Protein AF-F5AKA3-F1 (afdb_monomer)

Structure (mmCIF, N/CA/C/O backbone):
data_AF-F5AKA3-F1
#
_entry.id   AF-F5AKA3-F1
#
loop_
_atom_site.group_PDB
_atom_site.id
_atom_site.type_symbol
_atom_site.label_atom_id
_atom_site.label_alt_id
_atom_site.label_comp_id
_atom_site.label_asym_id
_atom_site.label_entity_id
_atom_site.label_seq_id
_atom_site.pdbx_PDB_ins_code
_atom_site.Cartn_x
_atom_site.Cartn_y
_atom_site.Cartn_z
_atom_site.occupancy
_atom_site.B_iso_or_equiv
_atom_site.auth_seq_id
_atom_site.auth_comp_id
_atom_site.auth_asym_id
_atom_site.auth_atom_id
_atom_site.pdbx_PDB_model_num
ATOM 1 N N . ARG A 1 1 ? -13.454 12.935 32.937 1.00 78.31 1 ARG A N 1
ATOM 2 C CA . ARG A 1 1 ? -14.042 13.046 31.568 1.00 78.31 1 ARG A CA 1
ATOM 3 C C . ARG A 1 1 ? -13.065 12.608 30.468 1.00 78.31 1 ARG A C 1
ATOM 5 O O . ARG A 1 1 ? -13.502 11.874 29.598 1.00 78.31 1 ARG A O 1
ATOM 12 N N . ARG A 1 2 ? -11.778 13.005 30.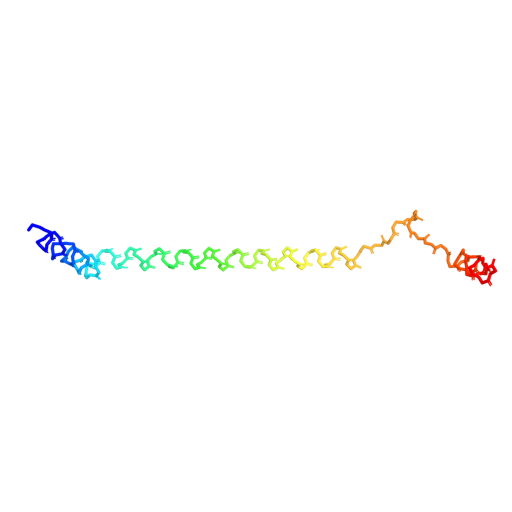496 1.00 87.81 2 ARG A N 1
ATOM 13 C CA . ARG A 1 2 ? -10.754 12.536 29.528 1.00 87.81 2 ARG A CA 1
ATOM 14 C C . ARG A 1 2 ? -10.508 11.027 29.575 1.00 87.81 2 ARG A C 1
ATOM 16 O O . ARG A 1 2 ? -10.615 10.389 28.541 1.00 87.81 2 ARG A O 1
ATOM 23 N N . GLU A 1 3 ? -10.299 10.471 30.763 1.00 89.75 3 GLU A N 1
ATOM 24 C CA . GLU A 1 3 ? -10.071 9.028 30.959 1.00 89.75 3 GLU A CA 1
ATOM 25 C C . GLU A 1 3 ? -11.210 8.182 30.382 1.00 89.75 3 GLU A C 1
ATOM 27 O O . GLU A 1 3 ? -10.977 7.234 29.649 1.00 89.75 3 GLU A O 1
ATOM 32 N N . TYR A 1 4 ? -12.461 8.591 30.615 1.00 92.69 4 TYR A N 1
ATOM 33 C CA . TYR A 1 4 ? 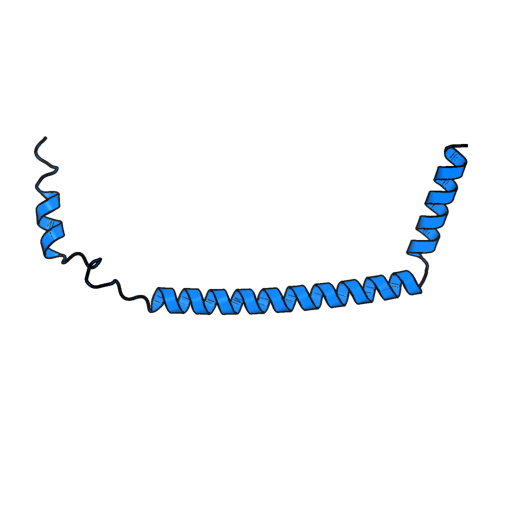-13.631 7.943 30.018 1.00 92.69 4 TYR A CA 1
ATOM 34 C C . TYR A 1 4 ? -13.607 7.963 28.479 1.00 92.69 4 TYR A C 1
ATOM 36 O O . TYR A 1 4 ? -13.997 7.002 27.829 1.00 92.69 4 TYR A O 1
ATOM 44 N N . ILE A 1 5 ? -13.141 9.054 27.868 1.00 94.56 5 ILE A N 1
ATOM 45 C CA . ILE A 1 5 ? -13.020 9.130 26.407 1.00 94.56 5 ILE A CA 1
ATOM 46 C C . ILE A 1 5 ? -11.901 8.203 25.916 1.00 94.56 5 ILE A C 1
ATOM 48 O O . ILE A 1 5 ? -12.054 7.561 24.880 1.00 94.56 5 ILE A O 1
ATOM 52 N N . GLU A 1 6 ? -10.787 8.116 26.640 1.00 94.50 6 GLU A N 1
ATOM 53 C CA . GLU A 1 6 ? -9.680 7.213 26.310 1.00 94.50 6 GLU A CA 1
ATOM 54 C C . GLU A 1 6 ? -10.082 5.744 26.426 1.00 94.50 6 GLU A C 1
ATOM 56 O O . GLU A 1 6 ? -9.805 4.973 25.509 1.00 94.50 6 GLU A O 1
ATOM 61 N N . THR A 1 7 ? -10.811 5.358 27.474 1.00 93.25 7 THR A N 1
ATOM 62 C CA . THR A 1 7 ? -11.304 3.982 27.612 1.00 93.25 7 THR A CA 1
ATOM 63 C C . THR A 1 7 ? -12.311 3.625 26.521 1.00 93.25 7 THR A C 1
ATOM 65 O O . THR A 1 7 ? -12.232 2.537 25.952 1.00 93.25 7 THR A O 1
ATOM 68 N N . VAL A 1 8 ? -13.206 4.547 26.150 1.00 94.81 8 VAL A N 1
ATOM 69 C CA . VAL A 1 8 ? -14.145 4.349 25.031 1.00 94.81 8 VAL A CA 1
ATOM 70 C C . VAL A 1 8 ? -13.405 4.230 23.697 1.00 94.81 8 VAL A C 1
ATOM 72 O O . VAL A 1 8 ? -13.745 3.368 22.885 1.00 94.81 8 VAL A O 1
ATOM 75 N N . ARG A 1 9 ? -12.365 5.042 23.467 1.00 93.31 9 ARG A N 1
ATOM 76 C CA . ARG A 1 9 ? -11.510 4.921 22.274 1.00 93.31 9 ARG A CA 1
ATOM 77 C C . ARG A 1 9 ? -10.786 3.578 22.238 1.00 93.31 9 ARG A C 1
ATOM 79 O O . ARG A 1 9 ? -10.838 2.905 21.213 1.00 93.31 9 ARG A O 1
ATOM 86 N N . GLY A 1 10 ? -10.191 3.153 23.352 1.00 95.12 10 GLY A N 1
ATOM 87 C CA . GLY A 1 10 ? -9.531 1.851 23.463 1.00 95.12 10 GLY A CA 1
ATOM 88 C C . GLY A 1 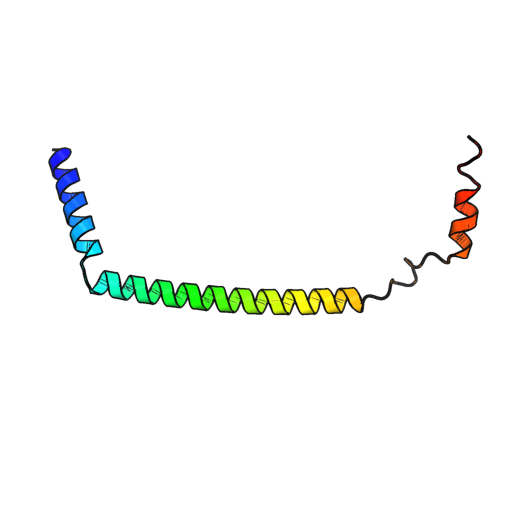10 ? -10.488 0.683 23.209 1.00 95.12 10 GLY A C 1
ATOM 89 O O . GLY A 1 10 ? -10.152 -0.252 22.482 1.00 95.12 10 GLY A O 1
ATOM 90 N N . LEU A 1 11 ? -11.718 0.764 23.726 1.00 94.44 11 LEU A N 1
ATOM 91 C CA . LEU A 1 11 ? -12.750 -0.238 23.469 1.00 94.44 11 LEU A CA 1
ATOM 92 C C . LEU A 1 11 ? -13.149 -0.273 21.986 1.00 94.44 11 LEU A C 1
ATOM 94 O O . LEU A 1 11 ? -13.257 -1.352 21.406 1.00 94.44 11 LEU A O 1
ATOM 98 N N . ALA A 1 12 ? -13.313 0.888 21.349 1.00 93.94 12 ALA A N 1
ATOM 99 C CA . ALA A 1 12 ? -13.627 0.969 19.924 1.00 93.94 12 ALA A CA 1
ATOM 100 C C . ALA A 1 12 ? -12.514 0.362 19.052 1.00 93.94 12 ALA A C 1
ATOM 102 O O . ALA A 1 12 ? -12.799 -0.374 18.105 1.00 93.94 12 ALA A O 1
ATOM 103 N N . GLU A 1 13 ? -11.247 0.613 19.386 1.00 93.50 13 GLU A N 1
ATOM 104 C CA . GLU A 1 13 ? -10.109 -0.009 18.704 1.00 93.50 13 GLU A CA 1
ATOM 105 C C . GLU A 1 13 ? -10.078 -1.525 18.887 1.00 93.50 13 GLU A C 1
ATOM 107 O O . GLU A 1 13 ? -9.849 -2.257 17.922 1.00 93.50 13 GLU A O 1
ATOM 112 N N . PHE A 1 14 ? -10.328 -2.009 20.103 1.00 93.81 14 PHE A N 1
ATOM 113 C CA . PHE A 1 14 ? -10.368 -3.437 20.399 1.00 93.81 14 PHE A CA 1
ATOM 114 C C . PHE A 1 14 ? -11.470 -4.148 19.606 1.00 93.81 14 PHE A C 1
ATOM 116 O O . PHE A 1 14 ? -11.213 -5.174 18.974 1.00 93.81 14 PHE A O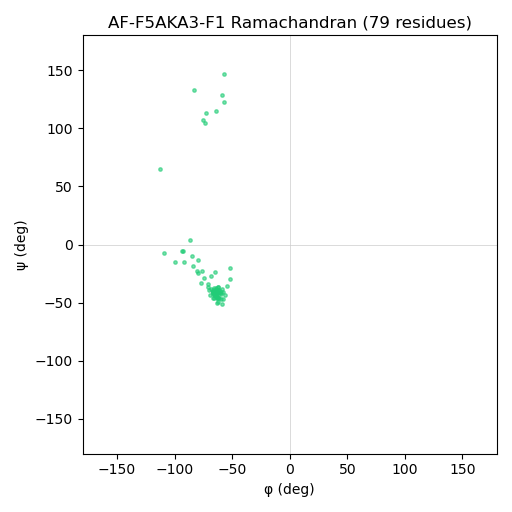 1
ATOM 123 N N . VAL A 1 15 ? -12.676 -3.574 19.570 1.00 94.38 15 VAL A N 1
ATOM 124 C CA . VAL A 1 15 ? -13.795 -4.109 18.782 1.00 94.38 15 VAL A CA 1
ATOM 125 C C . VAL A 1 15 ? -13.456 -4.092 17.294 1.00 94.38 15 VAL A C 1
ATOM 127 O O . VAL A 1 15 ? -13.622 -5.105 16.623 1.00 94.38 15 VAL A O 1
ATOM 130 N N . LYS A 1 16 ? -12.894 -2.994 16.775 1.00 94.25 16 LYS A N 1
ATOM 131 C CA . LYS A 1 16 ? -12.502 -2.885 15.363 1.00 94.25 16 LYS A CA 1
ATOM 132 C C . LYS A 1 16 ? -11.436 -3.908 14.963 1.00 94.25 16 LYS A C 1
ATOM 134 O O . LYS A 1 16 ? -11.514 -4.452 13.867 1.00 94.25 16 LYS A O 1
ATOM 139 N N . LYS A 1 17 ? -10.457 -4.182 15.833 1.00 91.94 17 LYS A N 1
ATOM 140 C CA . LYS A 1 17 ? -9.415 -5.198 15.597 1.00 91.94 17 LYS A CA 1
ATOM 141 C C . LYS A 1 17 ? -9.965 -6.623 15.614 1.00 91.94 17 LYS A C 1
ATOM 143 O O . LYS A 1 17 ? -9.376 -7.494 14.989 1.00 91.94 17 LYS A O 1
ATOM 148 N N . ARG A 1 18 ? -11.058 -6.870 16.342 1.00 91.50 18 ARG A N 1
ATOM 149 C CA . ARG A 1 18 ? -11.667 -8.202 16.483 1.00 91.50 18 ARG A CA 1
ATOM 150 C C . ARG A 1 18 ? -12.872 -8.443 15.582 1.00 91.50 18 ARG A C 1
ATOM 152 O O . ARG A 1 18 ? -13.280 -9.594 15.440 1.00 91.50 18 ARG A O 1
ATOM 159 N N . ASP A 1 19 ? -13.457 -7.402 14.998 1.00 95.31 19 ASP A N 1
ATOM 160 C CA . ASP A 1 19 ? -14.583 -7.546 14.081 1.00 95.31 19 ASP A CA 1
ATOM 161 C C . ASP A 1 19 ? -14.128 -8.315 12.836 1.00 95.31 19 ASP A C 1
ATOM 163 O O . ASP A 1 19 ? -13.303 -7.848 12.045 1.00 95.31 19 ASP A O 1
ATOM 167 N N . LYS A 1 20 ? -14.693 -9.513 12.661 1.00 93.12 20 LYS A N 1
ATOM 168 C CA . LYS A 1 20 ? -14.375 -10.423 11.560 1.00 93.12 20 LYS A CA 1
ATOM 169 C C . LYS A 1 20 ? -14.525 -9.753 10.192 1.00 93.12 20 LYS A C 1
ATOM 171 O O . LYS A 1 20 ? -13.705 -9.989 9.315 1.00 93.12 20 LYS A O 1
ATOM 176 N N . ARG A 1 21 ? -15.503 -8.858 10.024 1.00 93.31 21 ARG A N 1
ATOM 177 C CA . ARG A 1 21 ? -15.735 -8.141 8.760 1.00 93.31 21 ARG A CA 1
ATOM 178 C C . ARG A 1 21 ? -14.613 -7.157 8.462 1.00 93.31 21 ARG A C 1
ATOM 180 O O . ARG A 1 21 ? -14.219 -7.012 7.310 1.00 93.31 21 ARG A O 1
ATOM 187 N N . VAL A 1 22 ? -14.093 -6.492 9.493 1.00 93.19 22 VAL A N 1
ATOM 188 C CA . VAL A 1 22 ? -12.969 -5.559 9.352 1.00 93.19 22 VAL A CA 1
ATOM 189 C C . VAL A 1 22 ? -11.699 -6.324 9.009 1.00 93.19 22 VAL A C 1
ATOM 191 O O . VAL A 1 22 ? -10.994 -5.913 8.091 1.00 93.19 22 VAL A O 1
ATOM 194 N N . ILE A 1 23 ? -11.450 -7.450 9.682 1.00 93.75 23 ILE A N 1
ATOM 195 C CA . ILE A 1 23 ? -10.316 -8.335 9.384 1.00 93.75 23 ILE A CA 1
ATOM 196 C C . ILE A 1 23 ? -10.394 -8.828 7.936 1.00 93.75 23 ILE A C 1
ATOM 198 O O . ILE A 1 23 ? -9.438 -8.670 7.181 1.00 93.75 23 ILE A O 1
ATOM 202 N N . ASP A 1 24 ? -11.543 -9.362 7.521 1.00 94.56 24 ASP A N 1
ATOM 203 C CA . ASP A 1 24 ? -11.723 -9.904 6.172 1.00 94.56 24 ASP A CA 1
ATOM 204 C C . ASP A 1 24 ? -11.583 -8.815 5.105 1.00 94.56 24 ASP A C 1
ATOM 206 O O . ASP A 1 24 ? -10.967 -9.031 4.062 1.00 94.56 24 ASP A O 1
ATOM 210 N N . MET A 1 25 ? -12.103 -7.616 5.369 1.00 93.44 25 MET A N 1
ATOM 211 C CA . MET A 1 25 ? -11.945 -6.471 4.475 1.00 93.44 25 MET A CA 1
ATOM 212 C C . MET A 1 25 ? -10.487 -5.993 4.398 1.00 93.44 25 MET A C 1
ATOM 214 O O . MET A 1 25 ? -10.007 -5.678 3.310 1.00 93.44 25 MET A O 1
ATOM 218 N N . GLN A 1 26 ? -9.764 -5.950 5.522 1.00 91.50 26 GLN A N 1
ATOM 219 C CA . GLN A 1 26 ? -8.341 -5.598 5.547 1.00 91.50 26 GLN A CA 1
ATOM 220 C C . GLN A 1 26 ? -7.494 -6.622 4.793 1.00 91.50 26 GLN A C 1
ATOM 222 O O . GLN A 1 26 ? -6.628 -6.220 4.021 1.00 91.50 26 GLN A O 1
ATOM 227 N N . MET A 1 27 ? -7.786 -7.914 4.959 1.00 93.12 27 MET A N 1
ATOM 228 C CA . MET A 1 27 ? -7.097 -8.994 4.257 1.00 93.12 27 MET A CA 1
ATOM 229 C C . MET A 1 27 ? -7.353 -8.943 2.745 1.00 93.12 27 MET A C 1
ATOM 231 O O . MET A 1 27 ? -6.422 -9.064 1.955 1.00 93.12 27 MET A O 1
ATOM 235 N N . LYS A 1 28 ? -8.596 -8.688 2.316 1.00 93.75 28 LYS A N 1
ATOM 236 C CA . LYS A 1 28 ? -8.905 -8.480 0.889 1.00 93.75 28 LYS A CA 1
ATOM 237 C C . LYS A 1 28 ? -8.131 -7.294 0.319 1.00 93.75 28 LYS A C 1
ATOM 239 O O . LYS A 1 28 ? -7.480 -7.423 -0.712 1.00 93.75 28 LYS A O 1
ATOM 244 N N . ARG A 1 29 ? -8.128 -6.164 1.032 1.00 93.19 29 ARG A N 1
ATOM 245 C CA . ARG A 1 29 ? -7.399 -4.963 0.614 1.00 93.19 29 ARG A CA 1
ATOM 246 C C . ARG A 1 29 ? -5.890 -5.195 0.541 1.00 93.19 29 ARG A C 1
ATOM 248 O O . ARG A 1 29 ? -5.256 -4.681 -0.375 1.00 93.19 29 ARG A O 1
ATOM 255 N N . SER A 1 30 ? -5.298 -5.930 1.484 1.00 91.88 30 SER A N 1
ATOM 256 C CA . SER A 1 30 ? -3.861 -6.224 1.441 1.00 91.88 30 SER A CA 1
ATOM 257 C C . SER A 1 30 ? -3.504 -7.103 0.248 1.00 91.88 30 SER A C 1
ATOM 259 O O . SER A 1 30 ? -2.532 -6.802 -0.434 1.00 91.88 30 SER A O 1
ATOM 261 N N . VAL A 1 31 ? -4.322 -8.116 -0.054 1.00 92.50 31 VAL A N 1
ATOM 262 C CA . VAL A 1 31 ? -4.122 -8.992 -1.219 1.00 92.50 31 VAL A CA 1
ATOM 263 C C . VAL A 1 31 ? -4.246 -8.212 -2.531 1.00 92.50 31 VAL A C 1
ATOM 265 O O . VAL A 1 31 ? -3.403 -8.352 -3.413 1.00 92.50 31 VAL A O 1
ATOM 268 N N . GLU A 1 32 ? -5.246 -7.338 -2.665 1.00 92.00 32 GLU A N 1
ATOM 269 C CA . GLU A 1 32 ? -5.395 -6.488 -3.856 1.00 92.00 32 GLU A CA 1
ATOM 270 C C . GLU A 1 32 ? -4.217 -5.519 -4.033 1.00 92.00 32 GLU A C 1
ATOM 272 O O . GLU A 1 32 ? -3.712 -5.340 -5.143 1.00 92.00 32 GLU A O 1
ATOM 277 N N . MET A 1 33 ? -3.746 -4.912 -2.940 1.00 90.38 33 MET A N 1
ATOM 278 C CA . MET A 1 33 ? -2.591 -4.011 -2.966 1.00 90.38 33 MET A CA 1
ATOM 279 C C . MET A 1 33 ? -1.291 -4.742 -3.311 1.00 90.38 33 MET A C 1
ATOM 281 O O . MET A 1 33 ? -0.467 -4.199 -4.046 1.00 90.38 33 MET A O 1
ATOM 285 N N . GLU A 1 34 ? -1.099 -5.959 -2.803 1.00 88.50 34 GLU A N 1
ATOM 286 C CA . GLU A 1 34 ? 0.059 -6.794 -3.124 1.00 88.50 34 GLU A CA 1
ATOM 287 C C . GLU A 1 34 ? 0.053 -7.205 -4.598 1.00 88.50 34 GLU A C 1
ATOM 289 O O . GLU A 1 34 ? 1.051 -7.001 -5.289 1.00 88.50 34 GLU A O 1
ATOM 294 N N . LYS A 1 35 ? -1.099 -7.650 -5.111 1.00 91.50 35 LYS A N 1
ATOM 295 C CA . LYS A 1 35 ? -1.273 -7.972 -6.530 1.00 91.50 35 LYS A CA 1
ATOM 296 C C . LYS A 1 35 ? -0.958 -6.774 -7.427 1.00 91.50 35 LYS A C 1
ATOM 298 O O . LYS A 1 35 ? -0.189 -6.893 -8.377 1.00 91.50 35 LYS A O 1
ATOM 303 N N . LYS A 1 36 ? -1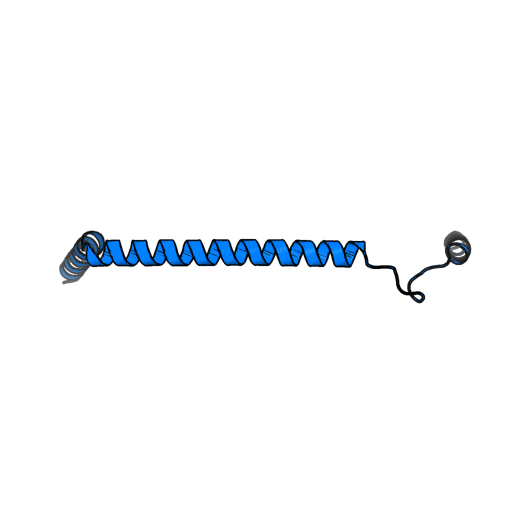.480 -5.590 -7.092 1.00 91.56 36 LYS A N 1
ATOM 304 C CA . LYS A 1 36 ? -1.184 -4.359 -7.839 1.00 91.56 36 LYS A CA 1
ATOM 305 C C . LYS A 1 36 ? 0.312 -4.025 -7.817 1.00 91.56 36 LYS A C 1
ATOM 307 O O . LYS A 1 36 ? 0.878 -3.649 -8.841 1.00 91.56 36 LYS A O 1
ATOM 312 N N . ARG A 1 37 ? 0.966 -4.181 -6.664 1.00 91.56 37 ARG A N 1
ATOM 313 C CA . ARG A 1 37 ? 2.404 -3.925 -6.513 1.00 91.56 37 ARG A CA 1
ATOM 314 C C . ARG A 1 37 ? 3.249 -4.901 -7.331 1.00 91.56 37 ARG A C 1
ATOM 316 O O . ARG A 1 37 ? 4.274 -4.503 -7.882 1.00 91.56 37 ARG A O 1
ATOM 323 N N . GLU A 1 38 ? 2.836 -6.160 -7.418 1.00 88.44 38 GLU A N 1
ATOM 324 C CA . GLU A 1 38 ? 3.499 -7.154 -8.258 1.00 88.44 38 GLU A CA 1
ATOM 325 C C . GLU A 1 38 ? 3.354 -6.822 -9.748 1.00 88.44 38 GLU A C 1
ATOM 327 O O . GLU A 1 38 ? 4.358 -6.786 -10.459 1.00 88.44 38 GLU A O 1
ATOM 332 N N . GLU A 1 39 ? 2.149 -6.475 -10.203 1.00 88.38 39 GLU A N 1
ATOM 333 C CA . GLU A 1 39 ? 1.898 -6.057 -11.588 1.00 88.38 39 GLU A CA 1
ATOM 334 C C . GLU A 1 39 ? 2.716 -4.813 -11.977 1.00 88.38 39 GLU A C 1
ATOM 336 O O . GLU A 1 39 ? 3.305 -4.759 -13.060 1.00 88.38 39 GLU A O 1
ATOM 341 N N . GLU A 1 40 ? 2.809 -3.818 -11.092 1.00 87.31 40 GLU A N 1
ATOM 342 C CA . GLU A 1 40 ? 3.646 -2.629 -11.302 1.00 87.31 40 GLU A CA 1
ATOM 343 C C . GLU A 1 40 ? 5.137 -2.978 -11.363 1.00 87.31 40 GLU A C 1
ATOM 345 O O . GLU A 1 40 ? 5.875 -2.413 -12.174 1.00 87.31 40 GLU A O 1
ATOM 350 N N . ARG A 1 41 ? 5.594 -3.934 -10.545 1.00 88.81 41 ARG A N 1
ATOM 351 C CA . ARG A 1 41 ? 6.984 -4.400 -10.564 1.00 88.81 41 ARG A CA 1
ATOM 352 C C . ARG A 1 41 ? 7.320 -5.101 -11.880 1.00 88.81 41 ARG A C 1
ATOM 354 O O . ARG A 1 41 ? 8.385 -4.836 -12.433 1.00 88.81 41 ARG A O 1
ATOM 361 N N . VAL A 1 42 ? 6.424 -5.947 -12.389 1.00 89.00 42 VAL A N 1
ATOM 362 C CA . VAL A 1 42 ? 6.599 -6.634 -13.679 1.00 89.00 42 VAL A CA 1
ATOM 363 C C . VAL A 1 42 ? 6.652 -5.620 -14.821 1.00 89.00 42 VAL A C 1
ATOM 365 O O . VAL A 1 42 ? 7.626 -5.600 -15.570 1.00 89.00 42 VAL A O 1
ATOM 368 N N . LYS A 1 43 ? 5.688 -4.693 -14.886 1.00 87.81 43 LYS A N 1
ATOM 369 C CA . LYS A 1 43 ? 5.676 -3.620 -15.896 1.00 87.81 43 LYS A CA 1
ATOM 370 C C . LYS A 1 43 ? 6.941 -2.766 -15.846 1.00 87.81 43 LYS A C 1
ATOM 372 O O . LYS A 1 43 ? 7.508 -2.423 -16.880 1.00 87.81 43 LYS A O 1
ATOM 377 N N . LYS A 1 44 ? 7.424 -2.435 -14.645 1.00 87.06 44 LYS A N 1
ATOM 378 C CA . LYS A 1 44 ? 8.671 -1.679 -14.476 1.00 87.06 44 LYS A CA 1
ATOM 379 C C . LYS A 1 44 ? 9.887 -2.462 -14.979 1.00 87.06 44 LYS A C 1
ATOM 381 O O . LYS A 1 44 ? 10.768 -1.862 -15.589 1.00 87.06 44 LYS A O 1
ATOM 386 N N . ALA A 1 45 ? 9.937 -3.771 -14.740 1.00 87.62 45 ALA A N 1
ATOM 387 C CA . ALA A 1 45 ? 11.019 -4.627 -15.217 1.00 87.62 45 ALA A CA 1
ATOM 388 C C . ALA A 1 45 ? 11.029 -4.741 -16.751 1.00 87.62 45 ALA A C 1
ATOM 390 O O . ALA A 1 45 ? 12.088 -4.614 -17.362 1.00 87.62 45 ALA A O 1
ATOM 391 N N . GLU A 1 46 ? 9.863 -4.893 -17.384 1.00 85.12 46 GLU A N 1
ATOM 392 C CA . GLU A 1 46 ? 9.746 -4.914 -18.848 1.00 85.12 46 GLU A CA 1
ATOM 393 C C . GLU A 1 46 ? 10.171 -3.584 -19.474 1.00 85.12 46 GLU A C 1
ATOM 395 O O . GLU A 1 46 ? 10.986 -3.565 -20.396 1.00 85.12 46 GLU A O 1
ATOM 400 N N . MET A 1 47 ? 9.706 -2.460 -18.923 1.00 82.50 47 MET A N 1
ATOM 401 C CA . MET A 1 47 ? 10.105 -1.129 -19.389 1.00 82.50 47 MET A CA 1
ATOM 402 C C . MET A 1 47 ? 11.609 -0.883 -19.224 1.00 82.50 47 MET A C 1
ATOM 404 O O . MET A 1 47 ? 12.232 -0.265 -20.086 1.00 82.50 47 MET A O 1
ATOM 408 N N . ALA A 1 48 ? 12.216 -1.385 -18.144 1.00 81.69 48 ALA A N 1
ATOM 409 C CA . ALA A 1 48 ? 13.661 -1.312 -17.949 1.00 81.69 48 ALA A CA 1
ATOM 410 C C . ALA A 1 48 ? 14.418 -2.158 -18.983 1.00 81.69 48 ALA A C 1
ATOM 412 O O . ALA A 1 48 ? 15.415 -1.688 -19.528 1.00 81.69 48 ALA A O 1
ATOM 413 N N . ARG A 1 49 ? 13.923 -3.362 -19.306 1.00 80.56 49 ARG A N 1
ATOM 414 C CA . ARG A 1 49 ? 14.518 -4.224 -20.336 1.00 80.56 49 ARG A CA 1
ATOM 415 C C . ARG A 1 49 ? 14.449 -3.577 -21.716 1.00 80.56 49 ARG A C 1
ATOM 417 O O . ARG A 1 49 ? 15.464 -3.524 -22.397 1.00 80.56 49 ARG A O 1
ATOM 424 N N . LEU A 1 50 ? 13.294 -3.024 -22.087 1.00 81.69 50 LEU A N 1
ATOM 425 C CA . LEU A 1 50 ? 13.117 -2.306 -23.352 1.00 81.69 50 LEU A CA 1
ATOM 426 C C . LEU A 1 50 ? 14.012 -1.066 -23.432 1.00 81.69 50 LEU A C 1
ATOM 428 O O . LEU A 1 50 ? 14.586 -0.786 -24.480 1.00 81.69 50 LEU A O 1
ATOM 432 N N . LYS A 1 51 ? 14.179 -0.329 -22.325 1.00 80.00 51 LYS A N 1
ATOM 433 C CA . LYS A 1 51 ? 15.096 0.817 -22.275 1.00 80.00 51 LYS A CA 1
ATOM 434 C C . LYS A 1 51 ? 16.557 0.384 -22.414 1.00 80.00 51 LYS A C 1
ATOM 436 O O . LYS A 1 51 ? 17.306 1.054 -23.113 1.00 80.00 51 LYS A O 1
ATOM 441 N N . ALA A 1 52 ? 16.951 -0.719 -21.779 1.00 80.69 52 ALA A N 1
ATOM 442 C CA . ALA A 1 52 ? 18.299 -1.272 -21.893 1.00 80.69 52 ALA A CA 1
ATOM 443 C C . ALA A 1 52 ? 18.584 -1.798 -23.308 1.00 80.69 52 ALA A C 1
ATOM 445 O O . ALA A 1 52 ? 19.656 -1.552 -23.847 1.00 80.69 52 ALA A O 1
ATOM 446 N N . GLU A 1 53 ? 17.615 -2.464 -23.936 1.00 76.75 53 GLU A N 1
ATOM 447 C CA . GLU A 1 53 ? 17.711 -2.928 -25.322 1.00 76.75 53 GLU A CA 1
ATOM 448 C C . GLU A 1 53 ? 17.797 -1.750 -26.299 1.00 76.75 53 GLU A C 1
ATOM 450 O O . GLU A 1 53 ? 18.681 -1.727 -27.148 1.00 76.75 53 GLU A O 1
ATOM 455 N N . ARG A 1 54 ? 16.968 -0.716 -26.110 1.00 75.94 54 ARG A N 1
ATOM 456 C CA . ARG A 1 54 ? 17.032 0.526 -26.890 1.00 75.94 54 ARG A CA 1
ATOM 457 C C . ARG A 1 54 ? 18.352 1.273 -26.706 1.00 75.94 54 ARG A C 1
ATOM 459 O O . ARG A 1 54 ? 18.826 1.867 -27.661 1.00 75.94 54 ARG A O 1
ATOM 466 N N . ALA A 1 55 ? 18.928 1.261 -25.505 1.00 74.94 55 ALA A N 1
ATOM 467 C CA . ALA A 1 55 ? 20.240 1.852 -25.247 1.00 74.94 55 ALA A CA 1
ATOM 468 C C . ALA A 1 55 ? 21.372 1.028 -25.879 1.00 74.94 55 ALA A C 1
ATOM 470 O O . ALA A 1 55 ? 22.322 1.599 -26.390 1.00 74.94 55 ALA A O 1
ATOM 471 N N . ARG A 1 56 ? 21.264 -0.306 -25.887 1.00 74.50 56 ARG A N 1
ATOM 472 C CA . ARG A 1 56 ? 22.244 -1.189 -26.538 1.00 74.50 56 ARG A CA 1
ATOM 473 C C . ARG A 1 56 ? 22.181 -1.112 -28.065 1.00 74.50 56 ARG A C 1
ATOM 475 O O . ARG A 1 56 ? 23.204 -1.263 -28.714 1.00 74.50 56 ARG A O 1
ATOM 482 N N . ALA A 1 57 ? 20.989 -0.917 -28.619 1.00 75.88 57 ALA A N 1
ATOM 483 C CA . ALA A 1 57 ? 20.755 -0.718 -30.047 1.00 75.88 57 ALA A CA 1
ATOM 484 C C . ALA A 1 57 ? 20.898 0.752 -30.479 1.00 75.88 57 ALA A C 1
ATOM 486 O O . ALA A 1 57 ? 20.598 1.081 -31.623 1.00 75.88 57 ALA A O 1
ATOM 487 N N . TYR A 1 58 ? 21.284 1.647 -29.564 1.00 70.69 58 TYR A N 1
ATOM 488 C CA . TYR A 1 58 ? 21.546 3.035 -29.906 1.00 70.69 58 TYR A CA 1
ATOM 489 C C . TYR A 1 58 ? 22.887 3.110 -30.635 1.00 70.69 58 TYR A C 1
ATOM 491 O O . TYR A 1 58 ? 23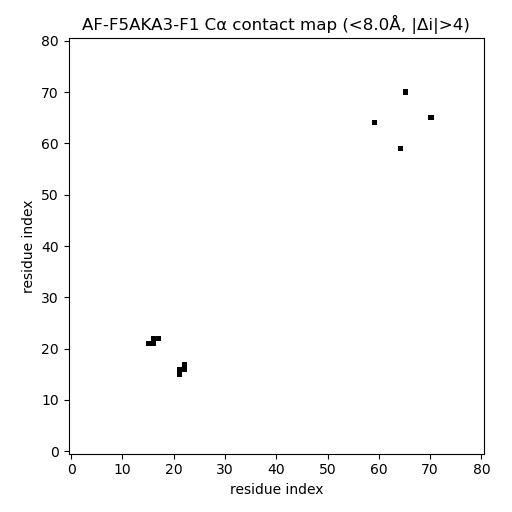.937 2.936 -30.023 1.00 70.69 58 TYR A O 1
ATOM 499 N N . GLU A 1 59 ? 22.835 3.346 -31.940 1.00 68.12 59 GLU A N 1
ATOM 500 C CA . GLU A 1 59 ? 23.992 3.773 -32.721 1.00 68.12 59 GLU A CA 1
ATOM 501 C C . GLU A 1 59 ? 24.135 5.292 -32.583 1.00 68.12 59 GLU A C 1
ATOM 503 O O . GLU A 1 59 ? 23.145 6.028 -32.660 1.00 68.12 59 GLU A O 1
ATOM 508 N N . GLU A 1 60 ? 25.358 5.759 -32.321 1.00 65.56 60 GLU A N 1
ATOM 509 C CA . GLU A 1 60 ? 25.646 7.187 -32.218 1.00 65.56 60 GLU A CA 1
ATOM 510 C C . GLU A 1 60 ? 25.278 7.892 -33.532 1.00 65.56 60 GLU A C 1
ATOM 512 O O . GLU A 1 60 ? 25.689 7.439 -34.605 1.00 65.56 60 GLU A O 1
ATOM 517 N N . PRO A 1 61 ? 24.494 8.984 -33.474 1.00 71.75 61 PRO A N 1
ATOM 518 C CA . PRO A 1 61 ? 24.175 9.771 -34.654 1.00 71.75 61 PRO A CA 1
ATOM 519 C C . PRO A 1 61 ? 25.438 10.276 -35.361 1.00 71.75 61 PRO A C 1
ATOM 521 O O . PRO A 1 61 ? 26.405 10.646 -34.703 1.00 71.75 61 PRO A O 1
ATOM 524 N N . GLU A 1 62 ? 25.382 10.391 -36.690 1.00 54.28 62 GLU A N 1
ATOM 525 C CA . GLU A 1 62 ? 26.501 10.817 -37.557 1.00 54.28 62 GLU A CA 1
ATOM 526 C C . GLU A 1 62 ? 27.166 12.138 -37.106 1.00 54.28 62 GLU A C 1
ATOM 528 O O . GLU A 1 62 ? 28.353 12.339 -37.306 1.00 54.28 62 GLU A O 1
ATOM 533 N N . TRP A 1 63 ? 26.411 13.043 -36.472 1.00 63.19 63 TRP A N 1
ATOM 534 C CA . TRP A 1 63 ? 26.888 14.343 -35.976 1.00 63.19 63 TRP A CA 1
ATOM 535 C C . TRP A 1 63 ? 27.538 14.296 -34.581 1.00 63.19 63 TRP A C 1
ATOM 537 O O . TRP A 1 63 ? 28.079 15.302 -34.132 1.00 63.19 63 TRP A O 1
ATOM 547 N N . ALA A 1 64 ? 27.438 13.166 -33.875 1.00 60.84 64 ALA A N 1
ATOM 548 C CA . ALA A 1 64 ? 28.059 12.916 -32.571 1.00 60.84 64 ALA A CA 1
ATOM 549 C C . ALA A 1 64 ? 29.215 11.899 -32.656 1.00 60.84 64 ALA A C 1
ATOM 551 O O . ALA A 1 64 ? 29.920 11.698 -31.671 1.00 60.84 64 ALA A O 1
ATOM 552 N N . LYS A 1 65 ? 29.407 11.277 -33.828 1.00 56.88 65 LYS A N 1
ATOM 553 C CA . LYS A 1 65 ? 30.553 10.429 -34.151 1.00 56.88 65 LYS A CA 1
ATOM 554 C C . LYS A 1 65 ? 31.764 11.336 -34.360 1.00 56.88 65 LYS A C 1
ATOM 556 O O . LYS A 1 65 ? 31.857 12.022 -35.373 1.00 56.88 65 LYS A O 1
ATOM 561 N N . VAL A 1 66 ? 32.662 11.379 -33.383 1.00 56.47 66 VAL A N 1
ATOM 562 C CA . VAL A 1 66 ? 33.980 11.993 -33.570 1.00 56.47 66 VAL A CA 1
ATOM 563 C C . VAL A 1 66 ? 34.768 11.030 -34.458 1.00 56.47 66 VAL A C 1
ATOM 565 O O . VAL A 1 66 ? 35.007 9.893 -34.058 1.00 56.47 66 VAL A O 1
ATOM 568 N N . GLU A 1 67 ? 35.086 11.429 -35.692 1.00 49.00 67 GLU A N 1
ATOM 569 C CA . GLU A 1 67 ? 36.098 10.728 -36.489 1.00 49.00 67 GLU A CA 1
ATOM 570 C C . GLU A 1 67 ? 37.404 10.737 -35.680 1.00 49.00 67 GLU A C 1
ATOM 572 O O . GLU A 1 67 ? 37.874 11.804 -35.290 1.00 49.00 67 GLU A O 1
ATOM 577 N N . ASP A 1 68 ? 37.953 9.551 -35.397 1.00 49.94 68 ASP A N 1
ATOM 578 C CA . ASP A 1 68 ? 39.197 9.334 -34.631 1.00 49.94 68 ASP A CA 1
ATOM 579 C C . ASP A 1 68 ? 40.384 10.172 -35.169 1.00 49.94 68 ASP A C 1
ATOM 581 O O . ASP A 1 68 ? 41.308 10.468 -34.423 1.00 49.94 68 ASP A O 1
ATOM 585 N N . ASP A 1 69 ? 40.327 10.640 -36.424 1.00 48.72 69 ASP A N 1
ATOM 586 C CA . ASP A 1 69 ? 41.304 11.559 -37.032 1.00 48.72 69 ASP A CA 1
ATOM 587 C C . ASP A 1 69 ? 41.345 12.965 -36.390 1.00 48.72 69 ASP A C 1
ATOM 589 O O . ASP A 1 69 ? 42.361 13.645 -36.484 1.00 48.72 69 ASP A O 1
ATOM 593 N N . VAL A 1 70 ? 40.278 13.434 -35.728 1.00 48.94 70 VAL A N 1
ATOM 594 C CA . VAL A 1 70 ? 40.241 14.784 -35.111 1.00 48.94 70 VAL A CA 1
ATOM 595 C C . VAL A 1 70 ? 40.705 14.761 -33.647 1.00 48.94 70 VAL A C 1
ATOM 597 O O . VAL A 1 70 ? 41.017 15.800 -33.071 1.00 48.94 70 VAL A O 1
ATOM 600 N N . ALA A 1 71 ? 40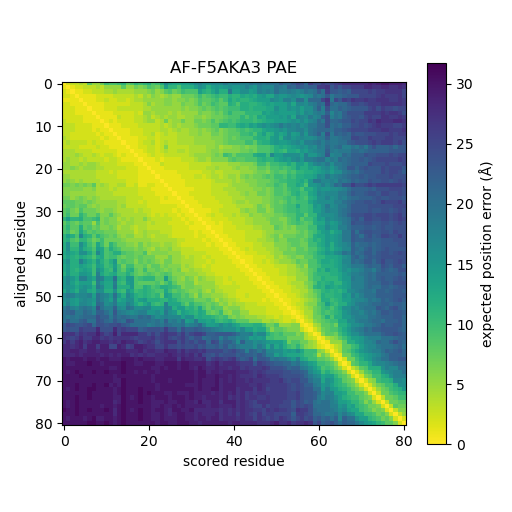.772 13.583 -33.022 1.00 47.88 71 ALA A N 1
ATOM 601 C CA . ALA A 1 71 ? 41.202 13.455 -31.630 1.00 47.88 71 ALA A CA 1
ATOM 602 C C . ALA A 1 71 ? 42.726 13.598 -31.451 1.00 47.88 71 ALA A C 1
ATOM 604 O O . ALA A 1 71 ? 43.167 13.947 -30.357 1.00 47.88 71 ALA A O 1
ATOM 605 N N . GLU A 1 72 ? 43.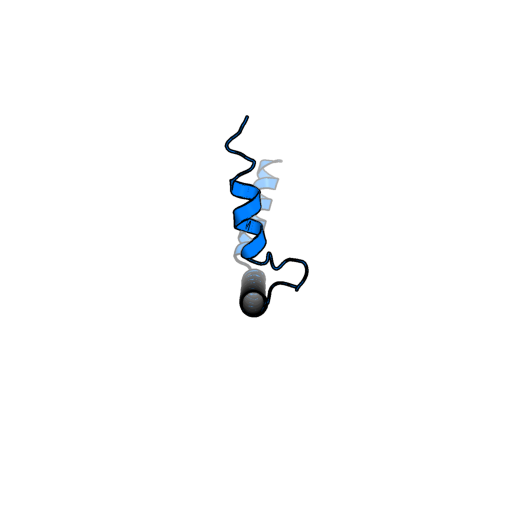520 13.358 -32.500 1.00 48.38 72 GLU A N 1
ATOM 606 C CA . GLU A 1 72 ? 44.981 13.530 -32.466 1.00 48.38 72 GLU A CA 1
ATOM 607 C C . GLU A 1 72 ? 45.388 15.016 -32.564 1.00 48.38 72 GLU A C 1
ATOM 609 O O . GLU A 1 72 ? 46.323 15.434 -31.889 1.00 48.38 72 GLU A O 1
ATOM 614 N N . ASP A 1 73 ? 44.623 15.841 -33.291 1.00 47.44 73 ASP A N 1
ATOM 615 C CA . ASP A 1 73 ? 44.914 17.273 -33.518 1.00 47.44 73 ASP A CA 1
ATOM 616 C C . ASP A 1 73 ? 44.642 18.156 -32.280 1.00 47.44 73 ASP A C 1
ATOM 618 O O . ASP A 1 73 ? 45.317 19.154 -32.051 1.00 47.44 73 ASP A O 1
ATOM 622 N N . VAL A 1 74 ? 43.695 17.766 -31.417 1.00 49.75 74 VAL A N 1
ATOM 623 C CA . VAL A 1 74 ? 43.349 18.533 -30.198 1.00 49.75 74 VAL A CA 1
ATOM 624 C C . VAL A 1 74 ? 44.286 18.215 -29.021 1.00 49.75 74 VAL A C 1
ATOM 626 O O . VAL A 1 74 ? 44.372 18.991 -28.072 1.00 49.75 74 VAL A O 1
ATOM 629 N N . ALA A 1 75 ? 45.005 17.090 -29.061 1.00 48.44 75 ALA A N 1
ATOM 630 C CA . ALA A 1 75 ? 45.936 16.706 -27.999 1.00 48.44 75 ALA A CA 1
ATOM 631 C C . ALA A 1 75 ? 47.302 17.416 -28.096 1.00 48.44 75 ALA A C 1
ATOM 633 O O . ALA A 1 75 ? 47.978 17.540 -27.078 1.0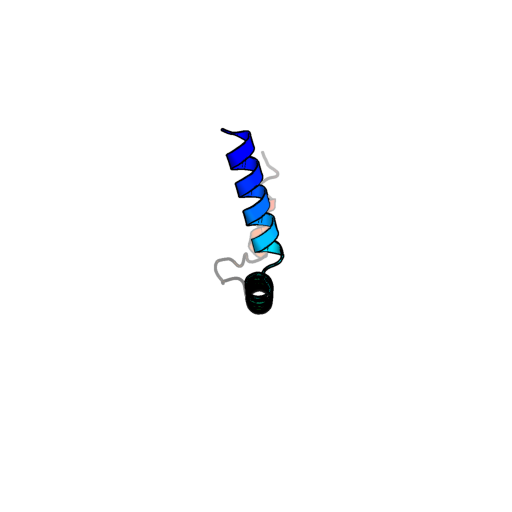0 48.44 75 ALA A O 1
ATOM 634 N N . GLU A 1 76 ? 47.701 17.900 -29.279 1.00 46.88 76 GLU A N 1
ATOM 635 C CA . GLU A 1 76 ? 48.945 18.670 -29.457 1.00 46.88 76 GLU A CA 1
ATOM 636 C C . GLU A 1 76 ? 48.809 20.151 -29.043 1.00 46.88 76 GLU A C 1
ATOM 638 O O . GLU A 1 76 ? 49.803 20.756 -28.651 1.00 46.88 76 GLU A O 1
ATOM 643 N N . GLU A 1 77 ? 47.602 20.736 -29.046 1.00 49.78 77 GLU A N 1
ATOM 644 C CA . GLU A 1 77 ? 47.398 22.149 -28.659 1.00 49.78 77 GLU A CA 1
ATOM 645 C C . GLU A 1 77 ? 47.360 22.406 -27.135 1.00 49.78 77 GLU A C 1
ATOM 647 O O . GLU A 1 77 ? 47.463 23.559 -26.723 1.00 49.78 77 GLU A O 1
ATOM 652 N N . GLU A 1 78 ? 47.246 21.383 -26.273 1.00 47.50 78 GLU A N 1
ATOM 653 C CA . GLU A 1 78 ? 47.233 21.567 -24.802 1.00 47.50 78 GLU A CA 1
ATOM 654 C C . GLU A 1 78 ? 48.620 21.457 -24.121 1.00 47.50 78 GLU A C 1
ATOM 656 O O . GLU A 1 78 ? 48.717 21.719 -22.922 1.00 47.50 78 GLU A O 1
ATOM 661 N N . GLU A 1 79 ? 49.701 21.101 -24.834 1.00 46.53 79 GLU A N 1
ATOM 662 C CA . GLU A 1 79 ? 51.064 21.016 -24.252 1.00 46.53 79 GLU A CA 1
ATOM 663 C C . GLU A 1 79 ? 51.918 22.296 -24.413 1.00 46.53 79 GLU A C 1
ATOM 665 O O . GLU A 1 79 ? 53.000 22.381 -23.825 1.00 46.53 79 GLU A O 1
ATOM 670 N N . GLU A 1 80 ? 51.439 23.319 -25.134 1.00 43.81 80 GLU A N 1
ATOM 671 C CA . GLU A 1 80 ? 52.098 24.634 -25.266 1.00 43.81 80 GLU A CA 1
ATOM 672 C C . GLU A 1 80 ? 51.295 25.781 -24.600 1.00 43.81 80 GLU A C 1
ATOM 674 O O . GLU A 1 80 ? 50.872 26.723 -25.268 1.00 43.81 80 GLU A O 1
ATOM 679 N N . GLU A 1 81 ? 51.124 25.766 -23.270 1.00 41.44 81 GLU A N 1
ATOM 680 C CA . GLU A 1 81 ? 50.877 27.000 -22.482 1.00 41.44 81 GLU A CA 1
ATOM 681 C C . GLU A 1 81 ? 51.626 27.025 -21.137 1.00 41.44 81 GLU A C 1
ATOM 683 O O . GLU A 1 81 ? 51.593 26.019 -20.389 1.00 41.44 81 GLU A O 1
#

Organism: Helianthus annuus (NCBI:txid4232)

Solvent-accessible surface area (backbone atoms only — not comparable to full-atom values): 4821 Å² total; per-residue (Å²): 113,67,67,62,52,51,53,53,49,52,50,53,51,53,50,52,72,64,35,64,68,51,47,54,52,49,51,52,51,50,53,53,51,49,54,52,52,51,55,51,51,53,52,49,50,51,55,49,50,54,51,51,50,52,58,72,69,53,72,78,51,82,91,73,55,76,61,75,80,59,61,60,65,62,62,64,67,72,78,77,124

Radius of gyration: 31.87 Å; Cα contacts (8 Å, |Δi|>4): 6; chains: 1; bounding box: 68×37×69 Å

Mean predicted aligned error: 14.02 Å

pLDDT: mean 78.48, std 17.64, range [41.44, 95.31]

Foldseek 3Di:
DVVVVVVVVVVVVVCCVPPPVNVVVVVVVVVVVVVVVVVVVVVVVVVVVVVVVCVVPDDDPPVRDDDPVVVVVVVVVVVPD

Sequence (81 aa):
RREYIETVRGLAEFVKKRDKRVIDMQMKRSVEMEKKREEERVKKAEMARLKAERARAYEEPEWAKVEDDVAEDVAEEEEEE

InterPro domains:
  IPR044648 DNAJ protein JJJ1 homolog, plant [PTHR45495] (1-81)

Secondary structure (DSSP, 8-state):
-HHHHHHHHHHHHHHHHH-HHHHHHHHHHHHHHHHHHHHHHHHHHHHHHHHHHHHHT-PPPTTT---GGGTTHHHHTTS--